Protein AF-A0A1I7JRB3-F1 (afdb_monomer_lite)

Foldseek 3Di:
DDPLVVLVVLLVVLVVVLVVLVVVLVVLVVVLVVLVVVLVCCVVVPQVVLVPDDLPPDPPDDVVVSVVVVVVSVVSNVVNVVVSVVSVVVSVVSVVVNVVSVVSNVVSVVVNVVSVVVSVVVVVVD

Sequence (126 aa):
MSRRGEIRSEIHHLERTISKYRSYIGELEAGHEYMAQKRNKIENEVYEPERAYDMTLGDLFRGNLESESERYREQIVQQIGMAQNDTTEFLSAINRAIDRLYELIEECEREISSLEDELNSLSEYD

Radius of gyration: 27.91 Å; chains: 1; bounding box: 56×16×86 Å

Structure (mmCIF, N/CA/C/O backbone):
data_AF-A0A1I7JRB3-F1
#
_entry.id   AF-A0A1I7JRB3-F1
#
loop_
_atom_site.group_PDB
_atom_site.id
_atom_site.type_symbol
_atom_site.label_atom_id
_atom_site.label_alt_id
_atom_site.label_comp_id
_atom_site.label_asym_id
_atom_site.label_entity_id
_atom_site.label_seq_id
_atom_site.pdbx_PDB_ins_code
_atom_site.Cartn_x
_atom_site.Cartn_y
_atom_site.Cartn_z
_atom_site.occupancy
_atom_site.B_iso_or_equiv
_atom_site.auth_seq_id
_atom_site.auth_comp_id
_atom_site.auth_asym_id
_atom_site.auth_atom_id
_atom_site.pdbx_PDB_model_num
ATOM 1 N N . MET A 1 1 ? -7.224 -2.294 40.336 1.00 60.91 1 MET A N 1
ATOM 2 C CA . MET A 1 1 ? -7.859 -1.460 39.293 1.00 60.91 1 MET A CA 1
ATOM 3 C C . MET A 1 1 ? -9.212 -2.083 38.984 1.00 60.91 1 MET A C 1
ATOM 5 O O . MET A 1 1 ? -9.364 -3.268 39.242 1.00 60.91 1 MET A O 1
ATOM 9 N N . SER A 1 2 ? -10.215 -1.311 38.559 1.00 85.25 2 SER A N 1
ATOM 10 C CA . SER A 1 2 ? -11.510 -1.889 38.159 1.00 85.25 2 SER A CA 1
ATOM 11 C C . SER A 1 2 ? -11.398 -2.433 36.734 1.00 85.25 2 SER A C 1
ATOM 13 O O . SER A 1 2 ? -10.809 -1.757 35.891 1.00 85.25 2 SER A O 1
ATOM 15 N N . ARG A 1 3 ? -12.004 -3.596 36.455 1.00 89.12 3 ARG A N 1
ATOM 16 C CA . ARG A 1 3 ? -12.085 -4.206 35.113 1.00 89.12 3 ARG A CA 1
ATOM 17 C C . ARG A 1 3 ? -12.571 -3.210 34.053 1.00 89.12 3 ARG A C 1
ATOM 19 O O . ARG A 1 3 ? -12.035 -3.163 32.954 1.00 89.12 3 ARG A O 1
ATOM 26 N N . ARG A 1 4 ? -13.497 -2.314 34.419 1.00 88.19 4 ARG A N 1
ATOM 27 C CA . ARG A 1 4 ? -13.992 -1.233 33.543 1.00 88.19 4 ARG A CA 1
ATOM 28 C C . ARG A 1 4 ? -12.887 -0.263 33.107 1.00 88.19 4 ARG A C 1
ATOM 30 O O . ARG A 1 4 ? -12.923 0.262 32.000 1.00 88.19 4 ARG A O 1
ATOM 37 N N . GLY A 1 5 ? -11.919 0.006 33.983 1.00 90.12 5 GLY A N 1
ATOM 38 C CA . GLY A 1 5 ? -10.768 0.856 33.673 1.00 90.12 5 GLY A CA 1
ATOM 39 C C . GLY A 1 5 ? -9.768 0.173 32.740 1.00 90.12 5 GLY A C 1
ATOM 40 O O . GLY A 1 5 ? -9.220 0.832 31.861 1.00 90.12 5 GLY A O 1
ATOM 41 N N . GLU A 1 6 ? -9.572 -1.136 32.903 1.00 92.94 6 GLU A N 1
ATOM 42 C CA . GLU A 1 6 ? -8.708 -1.946 32.035 1.00 92.94 6 GLU A CA 1
ATOM 43 C C . GLU A 1 6 ? -9.271 -2.008 30.611 1.00 92.94 6 GLU A C 1
ATOM 45 O O . GLU A 1 6 ? -8.573 -1.620 29.679 1.00 92.94 6 GLU A O 1
ATOM 50 N N . ILE A 1 7 ? -10.560 -2.337 30.463 1.00 93.69 7 ILE A N 1
ATOM 51 C CA . ILE A 1 7 ? -11.257 -2.384 29.166 1.00 93.69 7 ILE A CA 1
ATOM 52 C C . ILE A 1 7 ? -11.157 -1.043 28.426 1.00 93.69 7 ILE A C 1
ATOM 54 O O . ILE A 1 7 ? -10.807 -0.994 27.251 1.00 93.69 7 ILE A O 1
ATOM 58 N N . ARG A 1 8 ? -11.403 0.082 29.114 1.00 93.81 8 ARG A N 1
ATOM 59 C CA . ARG A 1 8 ? -11.276 1.418 28.500 1.00 93.81 8 ARG A CA 1
ATOM 60 C C . ARG A 1 8 ? -9.853 1.723 28.037 1.00 93.81 8 ARG A C 1
ATOM 62 O O . ARG A 1 8 ? -9.673 2.377 27.014 1.00 93.81 8 ARG A O 1
ATOM 69 N N . SER A 1 9 ? -8.846 1.287 28.794 1.00 95.75 9 SER A N 1
ATOM 70 C CA . SER A 1 9 ? -7.449 1.459 28.393 1.00 95.75 9 SER A CA 1
ATOM 71 C C . SER A 1 9 ? -7.107 0.614 27.167 1.00 95.75 9 SER A C 1
ATOM 73 O O . SER A 1 9 ? -6.305 1.049 26.343 1.00 95.75 9 SER A O 1
ATOM 75 N N . GLU A 1 10 ? -7.689 -0.576 27.060 1.00 96.06 10 GLU A N 1
ATOM 76 C CA . GLU A 1 10 ? -7.483 -1.507 25.952 1.00 96.06 10 GLU A CA 1
ATOM 77 C C . GLU A 1 10 ? -8.144 -1.007 24.663 1.00 96.06 10 GLU A C 1
ATOM 79 O O . GLU A 1 10 ? -7.458 -0.874 23.652 1.00 96.06 10 GLU A O 1
ATOM 84 N N . ILE A 1 11 ? -9.407 -0.566 24.727 1.00 96.44 11 ILE A N 1
ATOM 85 C CA . ILE A 1 11 ? -10.093 0.109 23.609 1.00 96.44 11 ILE A CA 1
ATOM 86 C C . ILE A 1 11 ? -9.250 1.280 23.104 1.00 96.44 11 ILE A C 1
ATOM 88 O O . ILE A 1 11 ? -8.930 1.374 21.922 1.00 96.44 11 ILE A O 1
ATOM 92 N N . HIS A 1 12 ? -8.799 2.142 24.014 1.00 97.44 12 HIS A N 1
ATOM 93 C CA . HIS A 1 12 ? -8.015 3.304 23.626 1.00 97.44 12 HIS A CA 1
ATOM 94 C C . HIS A 1 12 ? -6.630 2.938 23.056 1.00 97.44 12 HIS A C 1
ATOM 96 O O . HIS A 1 12 ? -6.054 3.683 22.259 1.00 97.44 12 HIS A O 1
ATOM 102 N N . HIS A 1 13 ? -6.067 1.792 23.446 1.00 97.44 13 HIS A N 1
ATOM 103 C CA . HIS A 1 13 ? -4.859 1.264 22.823 1.00 97.44 13 HIS A CA 1
ATOM 104 C C . HIS A 1 13 ? -5.128 0.810 21.382 1.00 97.44 13 HIS A C 1
ATOM 106 O O . HIS A 1 13 ? -4.377 1.196 20.483 1.00 97.44 13 HIS A O 1
ATOM 112 N N . LEU A 1 14 ? -6.213 0.065 21.157 1.00 97.19 14 LEU A N 1
ATOM 113 C CA . LEU A 1 14 ? -6.633 -0.409 19.837 1.00 97.19 14 LEU A CA 1
ATOM 114 C C . LEU A 1 14 ? -6.949 0.755 18.887 1.00 97.19 14 LEU A C 1
ATOM 116 O O . LEU A 1 14 ? -6.446 0.773 17.766 1.00 97.19 14 LEU A O 1
ATOM 120 N N . GLU A 1 15 ? -7.653 1.792 19.347 1.00 97.75 15 GLU A N 1
ATOM 121 C CA . GLU A 1 15 ? -7.914 3.012 18.566 1.00 97.75 15 GLU A CA 1
ATOM 122 C C . GLU A 1 15 ? -6.621 3.691 18.084 1.00 97.75 15 GLU A C 1
ATOM 124 O O . GLU A 1 15 ? -6.504 4.116 16.929 1.00 97.75 15 GLU A O 1
ATOM 129 N N . ARG A 1 16 ? -5.608 3.784 18.958 1.00 98.00 16 ARG A N 1
ATOM 130 C CA . ARG A 1 16 ? -4.299 4.333 18.574 1.00 98.00 16 ARG A CA 1
ATOM 131 C C . ARG A 1 16 ? -3.590 3.443 17.562 1.00 98.00 16 ARG A C 1
ATOM 133 O O . ARG A 1 16 ? -2.902 3.965 16.685 1.00 98.00 16 ARG A O 1
ATOM 140 N N . THR A 1 17 ? -3.720 2.128 17.689 1.00 97.50 17 THR A N 1
ATOM 141 C CA . THR A 1 17 ? -3.144 1.166 16.745 1.00 97.50 17 THR A CA 1
ATOM 142 C C . THR A 1 17 ? -3.806 1.284 15.371 1.00 97.50 17 THR A C 1
ATOM 144 O O . THR A 1 17 ? -3.091 1.426 14.380 1.00 97.50 17 THR A O 1
ATOM 147 N N . ILE A 1 18 ? -5.137 1.387 15.309 1.00 97.75 18 ILE A N 1
ATOM 148 C CA . ILE A 1 18 ? -5.885 1.663 14.071 1.00 97.75 18 ILE A CA 1
ATOM 149 C C . ILE A 1 18 ? -5.395 2.961 13.419 1.00 97.75 18 ILE A C 1
ATOM 151 O O . ILE A 1 18 ? -5.121 2.992 12.220 1.00 97.75 18 ILE A O 1
ATOM 155 N N . SER A 1 19 ? -5.229 4.032 14.201 1.00 98.12 19 SER A N 1
ATOM 156 C CA . SER A 1 19 ? -4.720 5.312 13.691 1.00 98.12 19 SER A CA 1
ATOM 157 C C . SER A 1 19 ? -3.327 5.181 13.057 1.00 98.12 19 SER A C 1
ATOM 159 O O . SER A 1 19 ? -3.080 5.719 11.976 1.00 98.12 19 SER A O 1
ATOM 161 N N . LYS A 1 20 ? -2.428 4.393 13.665 1.00 98.00 20 LYS A N 1
ATOM 162 C CA . LYS A 1 20 ? -1.108 4.097 13.083 1.00 98.00 20 LYS A CA 1
ATOM 163 C C . LYS A 1 20 ? -1.215 3.321 11.774 1.00 98.00 20 LYS A C 1
ATOM 165 O O . LYS A 1 20 ? -0.546 3.686 10.814 1.00 98.00 20 LYS A O 1
ATOM 170 N N . TYR A 1 21 ? -2.056 2.289 11.715 1.00 97.88 21 TYR A N 1
ATOM 171 C CA . TYR A 1 21 ? -2.256 1.520 10.485 1.00 97.88 21 TYR A CA 1
ATOM 172 C C . TYR A 1 21 ? -2.808 2.389 9.356 1.00 97.88 21 TYR A C 1
ATOM 174 O O . TYR A 1 21 ? -2.284 2.335 8.248 1.00 97.88 21 TYR A O 1
ATOM 182 N N . ARG A 1 22 ? -3.768 3.276 9.644 1.00 97.62 22 ARG A N 1
ATOM 183 C CA . ARG A 1 22 ? -4.276 4.252 8.665 1.00 97.62 22 ARG A CA 1
ATOM 184 C C . ARG A 1 22 ? -3.186 5.211 8.173 1.00 97.62 22 ARG A C 1
ATOM 186 O O . ARG A 1 22 ? -3.152 5.523 6.988 1.00 97.62 22 ARG A O 1
ATOM 193 N N . SER A 1 23 ? -2.269 5.635 9.047 1.00 98.00 23 SER A N 1
ATOM 194 C CA . SER A 1 23 ? -1.102 6.434 8.640 1.00 98.00 23 SER A CA 1
ATOM 195 C C . SER A 1 23 ? -0.189 5.664 7.683 1.00 98.00 23 SER A C 1
ATOM 197 O O . SER A 1 23 ? 0.217 6.210 6.661 1.00 98.00 23 SER A O 1
ATOM 199 N N . TYR A 1 24 ? 0.107 4.394 7.979 1.00 97.12 24 TYR A N 1
ATOM 200 C CA . TYR A 1 24 ? 0.934 3.556 7.105 1.00 97.12 24 TYR A CA 1
ATOM 201 C C . TYR A 1 24 ? 0.283 3.297 5.750 1.00 97.12 24 TYR A C 1
ATOM 203 O O . TYR A 1 24 ? 0.978 3.329 4.740 1.00 97.12 24 TYR A O 1
ATOM 211 N N . ILE A 1 25 ? -1.037 3.093 5.712 1.00 97.62 25 ILE A N 1
ATOM 212 C CA . ILE A 1 25 ? -1.782 2.989 4.452 1.00 97.62 25 ILE A CA 1
ATOM 213 C C . ILE A 1 25 ? -1.562 4.253 3.615 1.00 97.62 25 ILE A C 1
ATOM 215 O O . ILE A 1 25 ? -1.132 4.142 2.473 1.00 97.62 25 ILE A O 1
ATOM 219 N N . GLY A 1 26 ? -1.742 5.443 4.198 1.00 97.19 26 GLY A N 1
ATOM 220 C CA . GLY A 1 26 ? -1.546 6.700 3.468 1.00 97.19 26 GLY A CA 1
ATOM 221 C C . GLY A 1 26 ? -0.120 6.887 2.929 1.00 97.19 26 GLY A C 1
ATOM 222 O O . GLY A 1 26 ? 0.063 7.353 1.805 1.00 97.19 26 GLY A O 1
ATOM 223 N N . GLU A 1 27 ? 0.903 6.490 3.692 1.00 96.69 27 GLU A N 1
ATOM 224 C CA . GLU A 1 27 ? 2.298 6.513 3.225 1.00 96.69 27 GLU A CA 1
ATOM 225 C C . GLU A 1 27 ? 2.536 5.541 2.058 1.00 96.69 27 GLU A C 1
ATOM 227 O O . GLU A 1 27 ? 3.202 5.890 1.078 1.00 96.69 27 GLU A O 1
ATOM 232 N N . LEU A 1 28 ? 1.972 4.333 2.141 1.00 96.62 28 LEU A N 1
ATOM 233 C CA . LEU A 1 28 ? 2.082 3.308 1.104 1.00 96.62 28 LEU A CA 1
ATOM 234 C C . LEU A 1 28 ? 1.346 3.707 -0.180 1.00 96.62 28 LEU A C 1
ATOM 236 O O . LEU A 1 28 ? 1.903 3.543 -1.264 1.00 96.62 28 LEU A O 1
ATOM 240 N N . GLU A 1 29 ? 0.144 4.274 -0.074 1.00 96.38 29 GLU A N 1
ATOM 241 C CA . GLU A 1 29 ? -0.636 4.773 -1.212 1.00 96.38 29 GLU A CA 1
ATOM 242 C C . GLU A 1 29 ? 0.101 5.899 -1.945 1.00 96.38 29 GLU A C 1
ATOM 244 O O . GLU A 1 29 ? 0.253 5.849 -3.168 1.00 96.38 29 GLU A O 1
ATOM 249 N N . ALA A 1 30 ? 0.638 6.873 -1.203 1.00 94.62 30 ALA A N 1
ATOM 250 C CA . ALA A 1 30 ? 1.413 7.967 -1.783 1.00 94.62 30 ALA A CA 1
ATOM 251 C C . ALA A 1 30 ? 2.683 7.459 -2.491 1.00 94.62 30 ALA A C 1
ATOM 253 O O . ALA A 1 30 ? 3.016 7.903 -3.594 1.00 94.62 30 ALA A O 1
ATOM 254 N N . GLY A 1 31 ? 3.385 6.498 -1.879 1.00 92.62 31 GLY A N 1
ATOM 255 C CA . GLY A 1 31 ? 4.550 5.851 -2.482 1.00 92.62 31 GLY A CA 1
ATOM 256 C C . GLY A 1 31 ? 4.201 5.068 -3.751 1.00 92.62 31 GLY A C 1
ATOM 257 O O . GLY A 1 31 ? 4.896 5.193 -4.764 1.00 92.62 31 GLY A O 1
ATOM 258 N N . HIS A 1 32 ? 3.103 4.309 -3.716 1.00 94.62 32 HIS A N 1
ATOM 259 C CA . HIS A 1 32 ? 2.592 3.553 -4.855 1.00 94.62 32 HIS A CA 1
ATOM 260 C C . HIS A 1 32 ? 2.244 4.481 -6.024 1.00 94.62 32 HIS A C 1
ATOM 262 O O . HIS A 1 32 ? 2.699 4.251 -7.146 1.00 94.62 32 HIS A O 1
ATOM 268 N N . GLU A 1 33 ? 1.486 5.552 -5.776 1.00 93.69 33 GLU A N 1
ATOM 269 C CA . GLU A 1 33 ? 1.109 6.517 -6.812 1.00 93.69 33 GLU A CA 1
ATOM 270 C C . GLU A 1 33 ? 2.344 7.160 -7.455 1.00 93.69 33 GLU A C 1
ATOM 272 O O . GLU A 1 33 ? 2.477 7.169 -8.683 1.00 93.69 33 GLU A O 1
ATOM 277 N N . TYR A 1 34 ? 3.286 7.638 -6.638 1.00 92.12 34 TYR A N 1
ATOM 278 C CA . TYR A 1 34 ? 4.515 8.251 -7.131 1.00 92.12 34 TYR A CA 1
ATOM 279 C C . TYR A 1 34 ? 5.308 7.298 -8.038 1.00 92.12 34 TYR A C 1
ATOM 281 O O . TYR A 1 34 ? 5.744 7.680 -9.128 1.00 92.12 34 TYR A O 1
ATOM 289 N N . MET A 1 35 ? 5.477 6.041 -7.623 1.00 90.62 35 MET A N 1
ATOM 290 C CA . MET A 1 35 ? 6.199 5.044 -8.414 1.00 90.62 35 MET A CA 1
ATOM 291 C C . MET A 1 35 ? 5.454 4.644 -9.689 1.00 90.62 35 MET A C 1
ATOM 293 O O . MET A 1 35 ? 6.081 4.539 -10.746 1.00 90.62 35 MET A O 1
ATOM 297 N N . ALA A 1 36 ? 4.130 4.490 -9.632 1.00 90.94 36 ALA A N 1
ATOM 298 C CA . ALA A 1 36 ? 3.312 4.195 -10.804 1.00 90.94 36 ALA A CA 1
ATOM 299 C C . ALA A 1 36 ? 3.425 5.303 -11.867 1.00 90.94 36 ALA A C 1
ATOM 301 O O . ALA A 1 36 ? 3.603 5.016 -13.052 1.00 90.94 36 ALA A O 1
ATOM 302 N N . GLN A 1 37 ? 3.421 6.574 -11.449 1.00 91.69 37 GLN A N 1
ATOM 303 C CA . GLN A 1 37 ? 3.641 7.707 -12.351 1.00 91.69 37 GLN A CA 1
ATOM 304 C C . GLN A 1 37 ? 5.035 7.669 -12.998 1.00 91.69 37 GLN A C 1
ATOM 306 O O . GLN A 1 37 ? 5.163 7.880 -14.206 1.00 91.69 37 GLN A O 1
ATOM 311 N N . LYS A 1 38 ? 6.091 7.377 -12.225 1.00 87.94 38 LYS A N 1
ATOM 312 C CA . LYS A 1 38 ? 7.461 7.271 -12.760 1.00 87.94 38 LYS A CA 1
ATOM 313 C C . LYS A 1 38 ? 7.610 6.120 -13.748 1.00 87.94 38 LYS A C 1
ATOM 315 O O . LYS A 1 38 ? 8.223 6.317 -14.794 1.00 87.94 38 LYS A O 1
ATOM 320 N N . ARG A 1 39 ? 7.016 4.964 -13.455 1.00 90.25 39 ARG A N 1
ATOM 321 C CA . ARG A 1 39 ? 6.989 3.818 -14.366 1.00 90.25 39 ARG A CA 1
ATOM 322 C C . ARG A 1 39 ? 6.303 4.173 -15.686 1.00 90.25 39 ARG A C 1
ATOM 324 O O . ARG A 1 39 ? 6.895 3.981 -16.741 1.00 90.25 39 ARG A O 1
ATOM 331 N N . ASN A 1 40 ? 5.113 4.776 -15.634 1.00 88.31 40 ASN A N 1
ATOM 332 C CA . ASN A 1 40 ? 4.399 5.218 -16.838 1.00 88.31 40 ASN A CA 1
ATOM 333 C C . ASN A 1 40 ? 5.213 6.225 -17.660 1.00 88.31 40 ASN A C 1
ATOM 335 O O . ASN A 1 40 ? 5.165 6.209 -18.887 1.00 88.31 40 ASN A O 1
ATOM 339 N N . LYS A 1 41 ? 5.977 7.101 -17.000 1.00 87.50 41 LYS A N 1
ATOM 340 C CA . LYS A 1 41 ? 6.872 8.032 -17.689 1.00 87.50 41 LYS A CA 1
ATOM 341 C C . LYS A 1 41 ? 7.990 7.296 -18.435 1.00 87.50 41 LYS A C 1
ATOM 343 O O . LYS A 1 41 ? 8.221 7.584 -19.600 1.00 87.50 41 LYS A O 1
ATOM 348 N N . ILE A 1 42 ? 8.653 6.336 -17.787 1.00 85.75 42 ILE A N 1
ATOM 349 C CA . I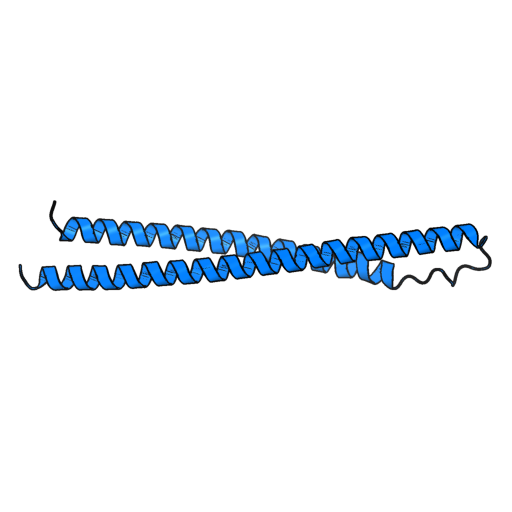LE A 1 42 ? 9.721 5.533 -18.407 1.00 85.75 42 ILE A CA 1
ATOM 350 C C . ILE A 1 42 ? 9.174 4.709 -19.578 1.00 85.75 42 ILE A C 1
ATOM 352 O O . ILE A 1 42 ? 9.827 4.625 -20.615 1.00 85.75 42 ILE A O 1
ATOM 356 N N . GLU A 1 43 ? 7.975 4.145 -19.431 1.00 86.19 43 GLU A N 1
ATOM 357 C CA . GLU A 1 43 ? 7.317 3.375 -20.490 1.00 86.19 43 GLU A CA 1
ATOM 358 C C . GLU A 1 43 ? 7.119 4.222 -21.752 1.00 86.19 43 GLU A C 1
ATOM 360 O O . GLU A 1 43 ? 7.558 3.850 -22.838 1.00 86.19 43 GLU A O 1
ATOM 365 N N . ASN A 1 44 ? 6.520 5.403 -21.590 1.00 86.31 44 ASN A N 1
ATOM 366 C CA . ASN A 1 44 ? 6.120 6.246 -22.713 1.00 86.31 44 ASN A CA 1
ATOM 367 C C . ASN A 1 44 ? 7.264 7.086 -23.300 1.00 86.31 44 ASN A C 1
ATOM 369 O O . ASN A 1 44 ? 7.242 7.392 -24.489 1.00 86.31 44 ASN A O 1
ATOM 373 N N . GLU A 1 45 ? 8.233 7.509 -22.484 1.00 86.94 45 GLU A N 1
ATOM 374 C CA . GLU A 1 45 ? 9.302 8.421 -22.921 1.00 86.94 45 GLU A CA 1
ATOM 375 C C . GLU A 1 45 ? 10.602 7.708 -23.299 1.00 86.94 45 GLU A C 1
ATOM 377 O O . GLU A 1 45 ? 11.443 8.316 -23.957 1.00 86.94 45 GLU A O 1
ATOM 382 N N . VAL A 1 46 ? 10.789 6.449 -22.886 1.00 82.62 46 VAL A N 1
ATOM 383 C CA . VAL A 1 46 ? 12.044 5.717 -23.119 1.00 82.62 46 VAL A CA 1
ATOM 384 C C . VAL A 1 46 ? 11.787 4.354 -23.745 1.00 82.62 46 VAL A C 1
ATOM 386 O O . VAL A 1 46 ? 12.279 4.100 -24.839 1.00 82.62 46 VAL A O 1
ATOM 389 N N . TYR A 1 47 ? 11.011 3.486 -23.089 1.00 80.88 47 TYR A N 1
ATOM 390 C CA . TYR A 1 47 ? 10.860 2.095 -23.526 1.00 80.88 47 TYR A CA 1
ATOM 391 C C . TYR A 1 47 ? 10.224 1.983 -24.915 1.00 80.88 47 TYR A C 1
ATOM 393 O O . TYR A 1 47 ? 10.833 1.417 -25.821 1.00 80.88 47 TYR A O 1
ATOM 401 N N . GLU A 1 48 ? 9.030 2.549 -25.100 1.00 81.81 48 GLU A N 1
ATOM 402 C CA . GLU A 1 48 ? 8.316 2.481 -26.377 1.00 81.81 48 GLU A CA 1
ATOM 403 C C . GLU A 1 48 ? 9.063 3.205 -27.516 1.00 81.81 48 GLU A C 1
ATOM 405 O O . GLU A 1 48 ? 9.204 2.609 -28.588 1.00 81.81 48 GLU A O 1
ATOM 410 N N . PRO A 1 49 ? 9.632 4.415 -27.318 1.00 82.69 49 PRO A N 1
ATOM 411 C CA . PRO A 1 49 ? 10.467 5.059 -28.332 1.00 82.69 49 PRO A CA 1
ATOM 412 C C . PRO A 1 49 ? 11.693 4.239 -28.756 1.00 82.69 49 PRO A C 1
ATOM 414 O O . PRO A 1 49 ? 11.909 4.060 -29.953 1.00 82.69 49 PRO A O 1
ATOM 417 N N . GLU A 1 50 ? 12.471 3.702 -27.811 1.00 80.88 50 GLU A N 1
ATOM 418 C CA . GLU A 1 50 ? 13.663 2.893 -28.120 1.00 80.88 50 GLU A CA 1
ATOM 419 C C . GLU A 1 50 ? 13.291 1.569 -28.796 1.00 80.88 50 GLU A C 1
ATOM 421 O O . GLU A 1 50 ? 13.945 1.117 -29.740 1.00 80.88 50 GLU A O 1
ATOM 426 N N . ARG A 1 51 ? 12.187 0.954 -28.365 1.00 79.00 51 ARG A N 1
ATOM 427 C CA . ARG A 1 51 ? 11.666 -0.287 -28.943 1.00 79.00 51 ARG A CA 1
ATOM 428 C C . ARG A 1 51 ? 11.161 -0.098 -30.374 1.00 79.00 51 ARG A C 1
ATOM 430 O O . ARG A 1 51 ? 11.372 -0.980 -31.208 1.00 79.00 51 ARG A O 1
ATOM 437 N N . ALA A 1 52 ? 10.513 1.028 -30.663 1.00 80.81 52 ALA A N 1
ATOM 438 C CA . ALA A 1 52 ? 9.982 1.349 -31.986 1.00 80.81 52 ALA A CA 1
ATOM 439 C C . ALA A 1 52 ? 11.035 1.916 -32.955 1.00 80.81 52 ALA A C 1
ATOM 441 O O . ALA A 1 52 ? 10.754 2.030 -34.149 1.00 80.81 52 ALA A O 1
ATOM 442 N N . TYR A 1 53 ? 12.225 2.282 -32.467 1.00 76.12 53 TYR A N 1
ATOM 443 C CA . TYR A 1 53 ? 13.277 2.870 -33.290 1.00 76.12 53 TYR A CA 1
ATOM 444 C C . TYR A 1 53 ? 13.878 1.849 -34.266 1.00 76.12 53 TYR A C 1
ATOM 446 O O . TYR A 1 53 ? 14.564 0.913 -33.864 1.00 76.12 53 TYR A O 1
ATOM 454 N N . ASP A 1 54 ? 13.622 2.042 -35.558 1.00 71.38 54 ASP A N 1
ATOM 455 C CA . ASP A 1 54 ? 14.150 1.205 -36.633 1.00 71.38 54 ASP A CA 1
ATOM 456 C C . ASP A 1 54 ? 15.466 1.783 -37.173 1.00 71.38 54 ASP A C 1
ATOM 458 O O . ASP A 1 54 ? 15.487 2.835 -37.818 1.00 71.38 54 ASP A O 1
ATOM 462 N N . MET A 1 55 ? 16.576 1.087 -36.915 1.00 67.75 55 MET A N 1
ATOM 463 C CA . MET A 1 55 ? 17.904 1.485 -37.394 1.00 67.75 55 MET A CA 1
ATOM 464 C C . MET A 1 55 ? 18.222 1.026 -38.818 1.00 67.75 55 MET A C 1
ATOM 466 O O . MET A 1 55 ? 19.226 1.466 -39.375 1.00 67.75 55 MET A O 1
ATOM 470 N N . THR A 1 56 ? 17.350 0.231 -39.445 1.00 65.56 56 THR A N 1
ATOM 471 C CA . THR A 1 56 ? 17.581 -0.329 -40.789 1.00 65.56 56 THR A CA 1
ATOM 472 C C . THR A 1 56 ? 17.415 0.700 -41.918 1.00 65.56 56 THR A C 1
ATOM 474 O O . THR A 1 56 ? 17.751 0.429 -43.071 1.00 65.56 56 THR A O 1
ATOM 477 N N . LEU A 1 57 ? 16.925 1.908 -41.604 1.00 59.03 57 LEU A N 1
ATOM 478 C CA . LEU A 1 57 ? 16.697 3.005 -42.557 1.00 59.03 57 LEU A CA 1
ATOM 479 C C . LEU A 1 57 ? 17.927 3.911 -42.784 1.00 59.03 57 LEU A C 1
ATOM 481 O O . LEU A 1 57 ? 17.845 4.882 -43.538 1.00 59.03 57 LEU A O 1
ATOM 485 N N . GLY A 1 58 ? 19.067 3.622 -42.149 1.00 57.09 58 GLY A N 1
ATOM 486 C CA . GLY A 1 58 ? 20.316 4.355 -42.358 1.00 57.09 58 GLY A CA 1
ATOM 487 C C . GLY A 1 58 ? 21.055 3.893 -43.615 1.00 57.09 58 GLY A C 1
ATOM 488 O O . GLY A 1 58 ? 21.709 2.855 -43.597 1.00 57.09 58 GLY A O 1
ATOM 489 N N . ASP A 1 59 ? 20.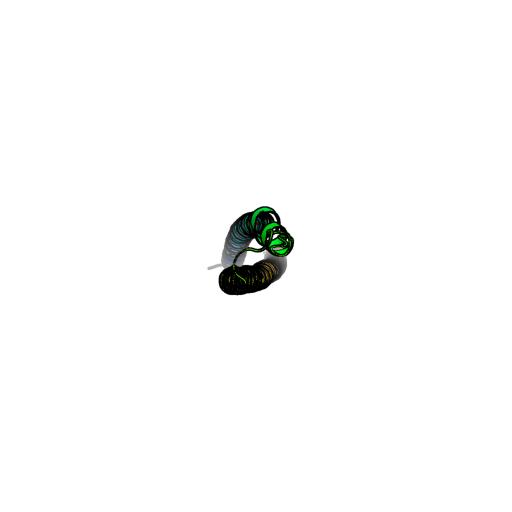992 4.681 -44.694 1.00 54.12 59 ASP A N 1
ATOM 490 C CA . ASP A 1 59 ? 21.721 4.453 -45.952 1.00 54.12 59 ASP A CA 1
ATOM 491 C C . ASP A 1 59 ? 23.171 3.969 -45.723 1.00 54.12 59 ASP A C 1
ATOM 493 O O . A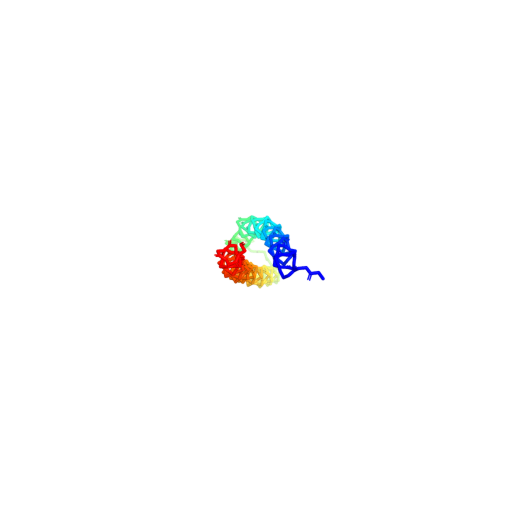SP A 1 59 ? 24.042 4.722 -45.285 1.00 54.12 59 ASP A O 1
ATOM 497 N N . LEU A 1 60 ? 23.438 2.705 -46.074 1.00 54.59 60 LEU A N 1
ATOM 498 C CA . LEU A 1 60 ? 24.769 2.143 -46.351 1.00 54.59 60 LEU A CA 1
ATOM 499 C C . LEU A 1 60 ? 25.872 2.435 -45.302 1.00 54.59 60 LEU A C 1
ATOM 501 O O . LEU A 1 60 ? 27.056 2.551 -45.645 1.00 54.59 60 LEU A O 1
ATOM 505 N N . PHE A 1 61 ? 25.535 2.533 -44.013 1.00 56.03 61 PHE A N 1
ATOM 506 C CA . PHE A 1 61 ? 26.509 2.880 -42.976 1.00 56.03 61 PHE A CA 1
ATOM 507 C C . PHE A 1 61 ? 27.153 1.634 -42.344 1.00 56.03 61 PHE A C 1
ATOM 509 O O . PHE A 1 61 ? 26.665 1.088 -41.366 1.00 56.03 61 PHE A O 1
ATOM 516 N N . ARG A 1 62 ? 28.290 1.196 -42.915 1.00 58.75 62 ARG A N 1
ATOM 517 C CA . ARG A 1 62 ? 29.288 0.253 -42.343 1.00 58.75 62 ARG A CA 1
ATOM 518 C C . ARG A 1 62 ? 28.698 -0.775 -41.354 1.00 58.75 62 ARG A C 1
ATOM 520 O O . ARG A 1 62 ? 28.885 -0.619 -40.151 1.00 58.75 62 ARG A O 1
ATOM 527 N N . GLY A 1 63 ? 28.083 -1.846 -41.864 1.00 63.34 63 GLY A N 1
ATOM 528 C CA . GLY A 1 63 ? 27.253 -2.820 -41.125 1.00 63.34 63 GLY A CA 1
ATOM 529 C C . GLY A 1 63 ? 27.731 -3.374 -39.765 1.00 63.34 63 GLY A C 1
ATOM 530 O O . GLY A 1 63 ? 26.915 -3.923 -39.034 1.00 63.34 63 GLY A O 1
ATOM 531 N N . ASN A 1 64 ? 28.996 -3.202 -39.357 1.00 65.94 64 ASN A N 1
ATOM 532 C CA . ASN A 1 64 ? 29.425 -3.487 -37.979 1.00 65.94 64 ASN A CA 1
ATOM 533 C C . ASN A 1 64 ? 28.908 -2.451 -36.963 1.00 65.94 64 ASN A C 1
ATOM 535 O O . ASN A 1 64 ? 28.534 -2.835 -35.863 1.00 65.94 64 ASN A O 1
ATOM 539 N N . LEU A 1 65 ? 28.878 -1.160 -37.319 1.00 72.19 65 LEU A N 1
ATOM 540 C CA . LEU A 1 65 ? 28.374 -0.093 -36.441 1.00 72.19 65 LEU A CA 1
ATOM 541 C C . LEU A 1 65 ? 26.860 -0.211 -36.249 1.00 72.19 65 LEU A C 1
ATOM 543 O O . LEU A 1 65 ? 26.388 -0.128 -35.126 1.00 72.19 65 LEU A O 1
ATOM 547 N N . GLU A 1 66 ? 26.127 -0.477 -37.330 1.00 71.44 66 GLU A N 1
ATOM 548 C CA . GLU A 1 66 ? 24.686 -0.747 -37.297 1.00 71.44 66 GLU A CA 1
ATOM 549 C C . GLU A 1 66 ? 24.363 -1.958 -36.408 1.00 71.44 66 GLU A C 1
ATOM 551 O O . GLU A 1 66 ? 23.536 -1.859 -35.505 1.00 71.44 66 GLU A O 1
ATOM 556 N N . SER A 1 67 ? 25.087 -3.071 -36.584 1.00 75.38 67 SER A N 1
ATOM 557 C CA . SER A 1 67 ? 24.900 -4.280 -35.769 1.00 75.38 67 SER A CA 1
ATOM 558 C C . SER A 1 67 ? 25.223 -4.056 -34.288 1.00 75.38 67 SER A C 1
ATOM 560 O O . SER A 1 67 ? 24.536 -4.584 -33.414 1.00 75.38 67 SER A O 1
ATOM 562 N N . GLU A 1 68 ? 26.277 -3.293 -33.973 1.00 79.69 68 GLU A N 1
ATOM 563 C CA . GLU A 1 68 ? 26.594 -2.962 -32.581 1.00 79.69 68 GLU A CA 1
ATOM 564 C C . GLU A 1 68 ? 25.548 -2.036 -31.966 1.00 79.69 68 GLU A C 1
ATOM 566 O O . GLU A 1 68 ? 25.133 -2.280 -30.833 1.00 79.69 68 GLU A O 1
ATOM 571 N N . SER A 1 69 ? 25.092 -1.020 -32.701 1.00 78.81 69 SER A N 1
ATOM 572 C CA . SER A 1 69 ? 24.020 -0.127 -32.266 1.00 78.81 69 SER A CA 1
ATOM 573 C C . SER A 1 69 ? 22.716 -0.885 -32.014 1.00 78.81 69 SER A C 1
ATOM 575 O O . SER A 1 69 ? 22.104 -0.674 -30.969 1.00 78.81 69 SER A O 1
ATOM 577 N N . GLU A 1 70 ? 22.332 -1.815 -32.893 1.00 80.44 70 GLU A N 1
ATOM 578 C CA . GLU A 1 70 ? 21.144 -2.666 -32.715 1.00 80.44 70 GLU A CA 1
ATOM 579 C C . GLU A 1 70 ? 21.254 -3.525 -31.461 1.00 80.44 70 GLU A C 1
ATOM 581 O O . GLU A 1 70 ? 20.359 -3.516 -30.619 1.00 80.44 70 GLU A O 1
ATOM 586 N N . ARG A 1 71 ? 22.410 -4.159 -31.250 1.00 83.56 71 ARG A N 1
ATOM 587 C CA . ARG A 1 71 ? 22.668 -4.922 -30.026 1.00 83.56 71 ARG A CA 1
ATOM 588 C C . ARG A 1 71 ? 22.566 -4.050 -28.767 1.00 83.56 71 ARG A C 1
ATOM 590 O O . ARG A 1 71 ? 22.054 -4.512 -27.750 1.00 83.56 71 ARG A O 1
ATOM 597 N N . TYR A 1 72 ? 23.067 -2.813 -28.796 1.00 84.31 72 TYR A N 1
ATOM 598 C CA . TYR A 1 72 ? 22.940 -1.896 -27.657 1.00 84.31 72 TYR A CA 1
ATOM 599 C C . TYR A 1 72 ? 21.485 -1.484 -27.413 1.00 84.31 72 TYR A C 1
ATOM 601 O O . TYR A 1 72 ? 21.055 -1.468 -26.260 1.00 84.31 72 TYR A O 1
ATOM 609 N N . ARG A 1 73 ? 20.715 -1.214 -28.473 1.00 84.25 73 ARG A N 1
ATOM 610 C CA . ARG A 1 73 ? 19.279 -0.917 -28.389 1.00 84.25 73 ARG A CA 1
ATOM 611 C C . ARG A 1 73 ? 18.512 -2.075 -27.757 1.00 84.25 73 ARG A C 1
ATOM 613 O O . ARG A 1 73 ? 17.791 -1.871 -26.784 1.00 84.25 73 ARG A O 1
ATOM 620 N N . GLU A 1 74 ? 18.725 -3.298 -28.240 1.00 85.44 74 GLU A N 1
ATOM 621 C CA . GLU A 1 74 ? 18.116 -4.508 -27.676 1.00 85.44 74 GLU A CA 1
ATOM 622 C C . GLU A 1 74 ? 18.445 -4.674 -26.186 1.00 85.44 74 GLU A C 1
ATOM 624 O O . GLU A 1 74 ? 17.553 -4.953 -25.384 1.00 85.44 74 GLU A O 1
ATOM 629 N N . GLN A 1 75 ? 19.703 -4.447 -25.789 1.00 87.56 75 GLN A N 1
ATOM 630 C CA . GLN A 1 75 ? 20.118 -4.507 -24.383 1.00 87.56 75 GLN A CA 1
ATOM 631 C C . GLN A 1 75 ? 19.427 -3.446 -23.521 1.00 87.56 75 GLN A C 1
ATOM 633 O O . GLN A 1 75 ? 18.988 -3.757 -22.414 1.00 87.56 75 GLN A O 1
ATOM 638 N N . ILE A 1 76 ? 19.315 -2.210 -24.015 1.00 84.81 76 ILE A N 1
ATOM 639 C CA . ILE A 1 76 ? 18.627 -1.115 -23.320 1.00 84.81 76 ILE A CA 1
ATOM 640 C C . ILE A 1 76 ? 17.152 -1.468 -23.121 1.00 84.81 76 ILE A C 1
ATOM 642 O O . ILE A 1 76 ? 16.658 -1.431 -21.994 1.00 84.81 76 ILE A O 1
ATOM 646 N N . VAL A 1 77 ? 16.465 -1.882 -24.189 1.00 86.88 77 VAL A N 1
ATOM 647 C CA . VAL A 1 77 ? 15.055 -2.292 -24.143 1.00 86.88 77 VAL A CA 1
ATOM 648 C C . VAL A 1 77 ? 14.869 -3.456 -23.169 1.00 86.88 77 VAL A C 1
ATOM 650 O O . VAL A 1 77 ? 13.969 -3.424 -22.332 1.00 86.88 77 VAL A O 1
ATOM 653 N N . GLN A 1 78 ? 15.745 -4.462 -23.209 1.00 89.31 78 GLN A N 1
ATOM 654 C CA . GLN A 1 78 ? 15.674 -5.605 -22.302 1.00 89.31 78 GLN A CA 1
ATOM 655 C C . GLN A 1 78 ? 15.83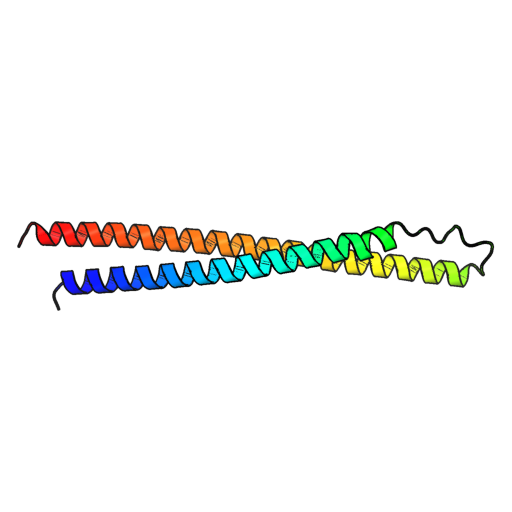8 -5.191 -20.832 1.00 89.31 78 GLN A C 1
ATOM 657 O O . GLN A 1 78 ? 15.048 -5.616 -19.989 1.00 89.31 78 GLN A O 1
ATOM 662 N N . GLN A 1 79 ? 16.832 -4.357 -20.514 1.00 88.19 79 GLN A N 1
ATOM 663 C CA . GLN A 1 79 ? 17.077 -3.902 -19.141 1.00 88.19 79 GLN A CA 1
ATOM 664 C C . GLN A 1 79 ? 15.938 -3.029 -18.609 1.00 88.19 79 GLN A C 1
ATOM 666 O O . GLN A 1 79 ? 15.514 -3.211 -17.467 1.00 88.19 79 GLN A O 1
ATOM 671 N N . ILE A 1 80 ? 15.408 -2.121 -19.434 1.00 87.25 80 ILE A N 1
ATOM 672 C CA . ILE A 1 80 ? 14.248 -1.304 -19.061 1.00 87.25 80 ILE A CA 1
ATOM 673 C C . ILE A 1 80 ? 13.031 -2.201 -18.820 1.00 87.25 80 ILE A C 1
ATOM 675 O O . ILE A 1 80 ? 12.346 -2.027 -17.814 1.00 87.25 80 ILE A O 1
ATOM 679 N N . GLY A 1 81 ? 12.797 -3.193 -19.685 1.00 85.25 81 GLY A N 1
ATOM 680 C CA . GLY A 1 81 ? 11.706 -4.155 -19.528 1.00 85.25 81 GLY A CA 1
ATOM 681 C C . GLY A 1 81 ? 11.800 -4.965 -18.230 1.00 85.25 81 GLY A C 1
ATOM 682 O O . GLY A 1 81 ? 10.800 -5.126 -17.534 1.00 85.25 81 GLY A O 1
ATOM 683 N N . MET A 1 82 ? 13.001 -5.419 -17.854 1.00 88.94 82 MET A N 1
ATOM 684 C CA . MET A 1 82 ? 13.226 -6.098 -16.569 1.00 88.94 82 MET A CA 1
ATOM 685 C C . MET A 1 82 ? 12.911 -5.174 -15.387 1.00 88.94 82 MET A C 1
ATOM 687 O O . MET A 1 82 ? 12.112 -5.531 -14.525 1.00 88.94 82 MET A O 1
ATOM 691 N N . ALA A 1 83 ? 13.450 -3.951 -15.383 1.00 85.81 83 ALA A N 1
ATOM 692 C CA . ALA A 1 83 ? 13.211 -2.990 -14.305 1.00 85.81 83 ALA A CA 1
ATOM 693 C C . ALA A 1 83 ? 11.725 -2.585 -14.183 1.00 85.81 83 ALA A C 1
ATOM 695 O O . ALA A 1 83 ? 11.214 -2.394 -13.076 1.00 85.81 83 ALA A O 1
ATOM 696 N N . GLN A 1 84 ? 11.012 -2.475 -15.309 1.00 88.38 84 GLN A N 1
ATOM 697 C CA . GLN A 1 84 ? 9.563 -2.249 -15.371 1.00 88.38 84 GLN A CA 1
ATOM 698 C C . GLN A 1 84 ? 8.775 -3.401 -14.736 1.00 88.38 84 GLN A C 1
ATOM 700 O O . GLN A 1 84 ? 7.822 -3.156 -13.986 1.00 88.38 84 GLN A O 1
ATOM 705 N N . ASN A 1 85 ? 9.172 -4.647 -15.005 1.00 91.31 85 ASN A N 1
ATOM 706 C CA . ASN A 1 85 ? 8.546 -5.818 -14.404 1.00 91.31 85 ASN A CA 1
ATOM 707 C C . ASN A 1 85 ? 8.773 -5.857 -12.887 1.00 91.31 85 ASN A C 1
ATOM 709 O O . ASN A 1 85 ? 7.803 -5.931 -12.136 1.00 91.31 85 ASN A O 1
ATOM 713 N N . ASP A 1 86 ? 10.015 -5.679 -12.434 1.00 90.19 86 ASP A N 1
ATOM 714 C CA . ASP A 1 86 ? 10.353 -5.637 -11.004 1.00 90.19 86 ASP A CA 1
ATOM 715 C C . ASP A 1 86 ? 9.572 -4.531 -10.277 1.00 90.19 86 ASP A C 1
ATOM 717 O O . ASP A 1 86 ? 9.027 -4.730 -9.191 1.00 90.19 86 ASP A O 1
ATOM 721 N N . THR A 1 87 ? 9.438 -3.361 -10.912 1.00 91.19 87 THR A N 1
ATOM 722 C CA . THR A 1 87 ? 8.627 -2.254 -10.383 1.00 91.19 87 THR A CA 1
ATOM 723 C C . THR A 1 87 ? 7.148 -2.638 -10.288 1.00 91.19 87 THR A C 1
ATOM 725 O O . THR A 1 87 ? 6.471 -2.274 -9.329 1.00 91.19 87 THR A O 1
ATOM 728 N N . THR A 1 88 ? 6.625 -3.388 -11.258 1.00 91.94 88 THR A N 1
ATOM 729 C CA . THR A 1 88 ? 5.236 -3.875 -11.242 1.00 91.94 88 THR A CA 1
ATOM 730 C C . THR A 1 88 ? 5.001 -4.853 -10.095 1.00 91.94 88 THR A C 1
ATOM 732 O O . THR A 1 88 ? 4.002 -4.739 -9.381 1.00 91.94 88 THR A O 1
ATOM 735 N N . GLU A 1 89 ? 5.931 -5.781 -9.882 1.00 94.12 89 GLU A N 1
ATOM 736 C CA . GLU A 1 89 ? 5.880 -6.729 -8.768 1.00 94.12 89 GLU A CA 1
ATOM 737 C C . GLU A 1 89 ? 5.958 -6.011 -7.417 1.00 94.12 89 GLU A C 1
ATOM 739 O O . GLU A 1 89 ? 5.194 -6.328 -6.501 1.00 94.12 89 GLU A O 1
ATOM 744 N N . PHE A 1 90 ? 6.813 -4.992 -7.310 1.00 92.69 90 PHE A N 1
ATOM 745 C CA . PHE A 1 90 ? 6.916 -4.159 -6.117 1.00 92.69 90 PHE A CA 1
ATOM 746 C C . PHE A 1 90 ? 5.612 -3.404 -5.821 1.00 92.69 90 PHE A C 1
ATOM 748 O O . PHE A 1 90 ? 5.114 -3.466 -4.699 1.00 92.69 90 PHE A O 1
ATOM 755 N N . LEU A 1 91 ? 4.998 -2.764 -6.823 1.00 93.94 91 LEU A N 1
ATOM 756 C CA . LEU A 1 91 ? 3.695 -2.098 -6.672 1.00 93.94 91 LEU A CA 1
ATOM 757 C C . LEU A 1 91 ? 2.599 -3.084 -6.234 1.00 93.94 91 LEU A C 1
ATOM 759 O O . LEU A 1 91 ? 1.805 -2.785 -5.344 1.00 93.94 91 LEU A O 1
ATOM 763 N N . SER A 1 92 ? 2.594 -4.300 -6.787 1.00 94.88 92 SER A N 1
ATOM 764 C CA . SER A 1 92 ? 1.685 -5.366 -6.349 1.00 94.88 92 SER A CA 1
ATOM 765 C C . SER A 1 92 ? 1.937 -5.799 -4.897 1.00 94.88 92 SER A C 1
ATOM 767 O O . SER A 1 92 ? 0.994 -6.113 -4.168 1.00 94.88 92 SER A O 1
ATOM 769 N N . ALA A 1 93 ? 3.193 -5.817 -4.444 1.00 95.12 93 ALA A N 1
ATOM 770 C CA . ALA A 1 93 ? 3.524 -6.086 -3.048 1.00 95.12 93 ALA A CA 1
ATOM 771 C C . ALA A 1 93 ? 3.020 -4.979 -2.106 1.00 95.12 93 ALA A C 1
ATOM 773 O O . ALA A 1 93 ? 2.508 -5.306 -1.037 1.00 95.12 93 ALA A O 1
ATOM 774 N N . ILE A 1 94 ? 3.092 -3.706 -2.515 1.00 95.94 94 ILE A N 1
ATOM 775 C CA . ILE A 1 94 ? 2.512 -2.590 -1.750 1.00 95.94 94 ILE A CA 1
ATOM 776 C C . ILE A 1 94 ? 0.999 -2.770 -1.591 1.00 95.94 94 ILE A C 1
ATOM 778 O O . ILE A 1 94 ? 0.503 -2.686 -0.471 1.00 95.94 94 ILE A O 1
ATOM 782 N N . ASN A 1 95 ? 0.278 -3.087 -2.671 1.00 96.06 95 ASN A N 1
ATOM 783 C CA . ASN A 1 95 ? -1.176 -3.285 -2.605 1.00 96.06 95 ASN A CA 1
ATOM 784 C C . ASN A 1 95 ? -1.552 -4.415 -1.637 1.00 96.06 95 ASN A C 1
ATOM 786 O O . ASN A 1 95 ? -2.393 -4.225 -0.767 1.00 96.06 95 ASN A O 1
ATOM 790 N N . ARG A 1 96 ? -0.837 -5.546 -1.685 1.00 97.75 96 ARG A N 1
ATOM 791 C CA . ARG A 1 96 ? -1.036 -6.643 -0.721 1.00 97.75 96 ARG A CA 1
ATOM 792 C C . ARG A 1 96 ? -0.744 -6.231 0.726 1.00 97.75 96 ARG A C 1
ATOM 794 O O . ARG A 1 96 ? -1.388 -6.728 1.646 1.00 97.75 96 ARG A O 1
ATOM 801 N N . ALA A 1 97 ? 0.240 -5.359 0.948 1.00 96.94 97 ALA A N 1
ATOM 802 C CA . ALA A 1 97 ? 0.535 -4.839 2.280 1.00 96.94 97 ALA A CA 1
ATOM 803 C C . ALA A 1 97 ? -0.582 -3.913 2.788 1.00 96.94 97 ALA A C 1
ATOM 805 O O . ALA A 1 97 ? -0.942 -3.995 3.960 1.00 96.94 97 ALA A O 1
ATOM 806 N N . ILE A 1 98 ? -1.152 -3.081 1.911 1.00 97.06 98 ILE A N 1
ATOM 807 C CA . ILE A 1 98 ? -2.317 -2.239 2.214 1.00 97.06 98 ILE A CA 1
ATOM 808 C C . ILE A 1 98 ? -3.526 -3.111 2.576 1.00 97.06 98 ILE A C 1
ATOM 810 O O . ILE A 1 98 ? -4.119 -2.898 3.632 1.00 97.06 98 ILE A O 1
ATOM 814 N N . ASP A 1 99 ? -3.833 -4.136 1.775 1.00 97.88 99 ASP A N 1
ATOM 815 C CA . ASP A 1 99 ? -4.929 -5.076 2.054 1.00 97.88 99 ASP A CA 1
ATOM 816 C C . ASP A 1 99 ? -4.769 -5.714 3.441 1.00 97.88 99 ASP A C 1
ATOM 818 O O . ASP A 1 99 ? -5.700 -5.741 4.246 1.00 97.88 99 ASP A O 1
ATOM 822 N N . ARG A 1 100 ? -3.545 -6.145 3.777 1.00 98.00 100 ARG A N 1
ATOM 823 C CA . ARG A 1 100 ? -3.256 -6.724 5.092 1.00 98.00 100 ARG A CA 1
ATOM 824 C C . ARG A 1 100 ? -3.433 -5.722 6.236 1.00 98.00 100 ARG A C 1
ATOM 826 O O . ARG A 1 100 ? -3.837 -6.116 7.327 1.00 98.00 100 ARG A O 1
ATOM 833 N N . LEU A 1 101 ? -3.122 -4.442 6.025 1.00 98.00 101 LEU A N 1
ATOM 834 C CA . LEU A 1 101 ? -3.360 -3.402 7.030 1.00 98.00 101 LEU A CA 1
ATOM 835 C C . LEU A 1 101 ? -4.859 -3.169 7.252 1.00 98.00 101 LEU A C 1
ATOM 837 O O . LEU A 1 101 ? -5.258 -2.966 8.398 1.00 98.00 101 LEU A O 1
ATOM 841 N N . TYR A 1 102 ? -5.685 -3.246 6.206 1.00 98.38 102 TYR A N 1
ATOM 842 C CA . TYR A 1 102 ? -7.141 -3.185 6.356 1.00 98.38 102 TYR A CA 1
ATOM 843 C C . TYR A 1 102 ? -7.690 -4.367 7.160 1.00 98.38 102 TYR A C 1
ATOM 845 O O . TYR A 1 102 ? -8.459 -4.145 8.091 1.00 98.38 102 TYR A O 1
ATOM 853 N N . GLU A 1 103 ? -7.230 -5.594 6.898 1.00 98.12 103 GLU A N 1
ATOM 854 C CA . GLU A 1 103 ? -7.617 -6.770 7.696 1.00 98.12 103 GLU A CA 1
ATOM 855 C C . GLU A 1 103 ? -7.276 -6.597 9.188 1.00 98.12 103 GLU A C 1
ATOM 857 O O . GLU A 1 103 ? -8.086 -6.913 10.060 1.00 98.12 103 GLU A O 1
ATOM 862 N N . LEU A 1 104 ? -6.092 -6.054 9.499 1.00 97.56 104 LEU A N 1
ATOM 863 C CA . LEU A 1 104 ? -5.680 -5.781 10.881 1.00 97.56 104 LEU A CA 1
ATOM 864 C C . LEU A 1 104 ? -6.538 -4.692 11.542 1.00 97.56 104 LEU A C 1
ATOM 866 O O . LEU A 1 104 ? -6.826 -4.777 12.735 1.00 97.56 104 LEU A O 1
ATOM 870 N N . ILE A 1 105 ? -6.959 -3.674 10.786 1.00 97.88 105 ILE A N 1
ATOM 871 C CA . ILE A 1 105 ? -7.902 -2.662 11.279 1.00 97.88 105 ILE A CA 1
ATOM 872 C C . ILE A 1 105 ? -9.245 -3.318 11.618 1.00 97.88 105 ILE A C 1
ATOM 874 O O . ILE A 1 105 ? -9.759 -3.084 12.709 1.00 97.88 105 ILE A O 1
ATOM 878 N N . GLU A 1 106 ? -9.777 -4.178 10.746 1.00 98.19 106 GLU A N 1
ATOM 879 C CA . GLU A 1 106 ? -11.034 -4.898 10.995 1.00 98.19 106 GLU A CA 1
ATOM 880 C C . GLU A 1 106 ? -10.950 -5.845 12.204 1.00 98.19 106 GLU A C 1
ATOM 882 O O . GLU A 1 106 ? -11.935 -6.044 12.918 1.00 98.19 106 GLU A O 1
ATOM 887 N N . GLU A 1 107 ? -9.793 -6.468 12.448 1.00 98.06 107 GLU A N 1
ATOM 888 C CA . GLU A 1 107 ? -9.538 -7.246 13.668 1.00 98.06 107 GLU A CA 1
ATOM 889 C C . GLU A 1 107 ? -9.623 -6.362 14.919 1.00 98.06 107 GLU A C 1
ATOM 891 O O . GLU A 1 107 ? -10.370 -6.691 15.843 1.00 98.06 107 GLU A O 1
ATOM 896 N N . CYS A 1 108 ? -8.940 -5.212 14.925 1.00 97.56 108 CYS A N 1
ATOM 897 C CA . CYS A 1 108 ? -9.004 -4.265 16.038 1.00 97.56 108 CYS A CA 1
ATOM 898 C C . CYS A 1 108 ? -10.420 -3.708 16.258 1.00 97.56 108 CYS A C 1
ATOM 900 O O . CYS A 1 108 ? -10.852 -3.578 17.400 1.00 97.56 108 CYS A O 1
ATOM 902 N N . GLU A 1 109 ? -11.156 -3.381 15.193 1.00 98.12 109 GLU A N 1
ATOM 903 C CA . GLU A 1 109 ? -12.526 -2.856 15.288 1.00 98.12 109 GLU A CA 1
ATOM 904 C C . GLU A 1 109 ? -13.495 -3.896 15.878 1.00 98.12 109 GLU A C 1
ATOM 906 O O . GLU A 1 109 ? -14.328 -3.560 16.722 1.00 98.12 109 GLU A O 1
ATOM 911 N N . ARG A 1 110 ? -13.345 -5.179 15.518 1.00 98.38 110 ARG A N 1
ATOM 912 C CA . ARG A 1 110 ? -14.113 -6.276 16.134 1.00 98.38 110 ARG A CA 1
ATOM 913 C C . ARG A 1 110 ? -13.793 -6.451 17.615 1.00 98.38 110 ARG A C 1
ATOM 915 O O . ARG A 1 110 ? -14.701 -6.679 18.412 1.00 98.38 110 ARG A O 1
ATOM 922 N N . GLU A 1 111 ? -12.521 -6.353 17.983 1.00 97.69 111 GLU A N 1
ATOM 923 C CA . GLU A 1 111 ? -12.093 -6.459 19.377 1.00 97.69 111 GLU A CA 1
ATOM 924 C C . GLU A 1 111 ? -12.619 -5.291 20.221 1.00 97.69 111 GLU A C 1
ATOM 926 O O . GLU A 1 111 ? -13.161 -5.521 21.301 1.00 97.69 111 GLU A O 1
ATOM 931 N N . ILE A 1 112 ? -12.575 -4.061 19.693 1.00 97.31 112 ILE A N 1
ATOM 932 C CA . ILE A 1 112 ? -13.201 -2.890 20.326 1.00 97.31 112 ILE A CA 1
ATOM 933 C C . ILE A 1 112 ? -14.690 -3.145 20.564 1.00 97.31 112 ILE A C 1
ATOM 935 O O . ILE A 1 112 ? -15.145 -2.987 21.693 1.00 97.31 112 ILE A O 1
ATOM 939 N N . SER A 1 113 ? -15.432 -3.604 19.551 1.00 97.62 113 SER A N 1
ATOM 940 C CA . SER A 1 1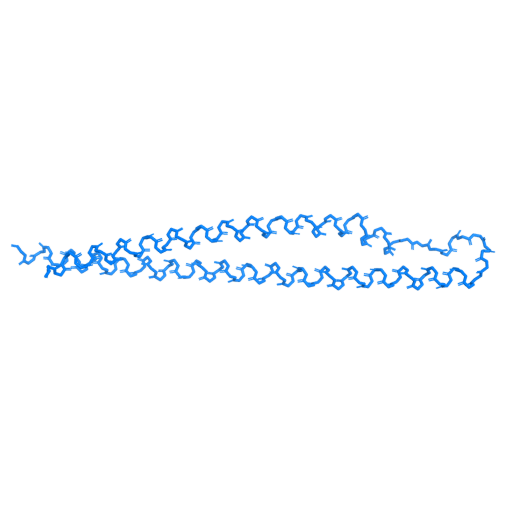13 ? -16.864 -3.895 19.698 1.00 97.62 113 SER A CA 1
ATOM 941 C C . SER A 1 113 ? -17.131 -4.928 20.800 1.00 97.62 113 SER A C 1
ATOM 943 O O . SER A 1 113 ? -18.034 -4.743 21.612 1.00 97.62 113 SER A O 1
ATOM 945 N N . SER A 1 114 ? -16.325 -5.993 20.881 1.00 97.38 114 SER A N 1
ATOM 946 C CA . SER A 1 114 ? -16.459 -7.005 21.939 1.00 97.38 114 SER A CA 1
ATOM 947 C C . SER A 1 114 ? -16.168 -6.438 23.333 1.00 97.38 114 SER A C 1
ATOM 949 O O . SER A 1 114 ? -16.815 -6.823 24.308 1.00 97.38 114 SER A O 1
ATOM 951 N N . LEU A 1 115 ? -15.179 -5.551 23.444 1.00 95.94 115 LEU A N 1
ATOM 952 C CA . LEU A 1 115 ? -14.809 -4.890 24.694 1.00 95.94 115 LEU A CA 1
ATOM 953 C C . LEU A 1 115 ? -15.875 -3.878 25.138 1.00 95.94 115 LEU A C 1
ATOM 955 O O . LEU A 1 115 ? -16.149 -3.754 26.332 1.00 95.94 115 LEU A O 1
ATOM 959 N N . GLU A 1 116 ? -16.502 -3.175 24.196 1.00 94.69 116 GLU A N 1
ATOM 960 C CA . GLU A 1 116 ? -17.632 -2.279 24.455 1.00 94.69 116 GLU A CA 1
ATOM 961 C C . GLU A 1 116 ? -18.857 -3.046 24.971 1.00 94.69 116 GLU A C 1
ATOM 963 O O . GLU A 1 116 ? -19.470 -2.623 25.955 1.00 94.69 116 GLU A O 1
ATOM 968 N N . ASP A 1 117 ? -19.165 -4.206 24.387 1.00 95.19 117 ASP A N 1
ATOM 969 C CA . ASP A 1 117 ? -20.232 -5.092 24.865 1.00 95.19 117 ASP A CA 1
ATOM 970 C C . ASP A 1 117 ? -19.957 -5.602 26.289 1.00 95.19 117 ASP A C 1
ATOM 972 O O . ASP A 1 117 ? -20.843 -5.571 27.152 1.00 95.19 117 ASP A O 1
ATOM 976 N N . GLU A 1 118 ? -18.714 -6.005 26.584 1.00 93.31 118 GLU A N 1
ATOM 977 C CA . GLU A 1 118 ? -18.311 -6.385 27.942 1.00 93.31 118 GLU A CA 1
ATOM 978 C C . GLU A 1 118 ? -18.484 -5.205 28.912 1.00 93.31 118 GLU A C 1
ATOM 980 O O . GLU A 1 118 ? -19.070 -5.363 29.986 1.00 93.31 118 GLU A O 1
ATOM 985 N N . LEU A 1 119 ? -18.041 -4.002 28.532 1.00 92.56 119 LEU A N 1
ATOM 986 C CA . LEU A 1 119 ? -18.184 -2.800 29.354 1.00 92.56 119 LEU A CA 1
ATOM 987 C C . LEU A 1 119 ? -19.654 -2.484 29.674 1.00 92.56 119 LEU A C 1
ATOM 989 O O . LEU A 1 119 ? -19.960 -2.089 30.804 1.00 92.56 119 LEU A O 1
ATOM 993 N N . ASN A 1 120 ? -20.541 -2.648 28.690 1.00 91.12 120 ASN A N 1
ATOM 994 C CA . ASN A 1 120 ? -21.979 -2.438 28.839 1.00 91.12 120 ASN A CA 1
ATOM 995 C C . ASN A 1 120 ? -22.591 -3.475 29.782 1.00 91.12 120 ASN A C 1
ATOM 997 O O . ASN A 1 120 ? -23.301 -3.092 30.712 1.00 91.12 120 ASN A O 1
ATOM 1001 N N . SER A 1 121 ? -22.233 -4.754 29.637 1.00 91.62 121 SER A N 1
ATOM 1002 C CA . SER A 1 121 ? -22.687 -5.804 30.558 1.00 91.62 121 SER A CA 1
ATOM 1003 C C . SER A 1 121 ? -22.265 -5.521 32.002 1.00 91.62 121 SER A C 1
ATOM 1005 O O . SER A 1 121 ? -23.071 -5.641 32.915 1.00 91.62 121 SER A O 1
ATOM 1007 N N . LEU A 1 122 ? -21.044 -5.024 32.222 1.00 85.00 122 LEU A N 1
ATOM 1008 C CA . LEU A 1 122 ? -20.554 -4.645 33.551 1.00 85.00 122 LEU A CA 1
ATOM 1009 C C . LEU A 1 122 ? -21.277 -3.424 34.138 1.00 85.00 122 LEU A C 1
ATOM 1011 O O . LEU A 1 122 ? -21.175 -3.180 35.335 1.00 85.00 122 LEU A O 1
ATOM 1015 N N . SER A 1 123 ? -21.969 -2.636 33.312 1.00 69.31 123 SER A N 1
ATOM 1016 C CA . SER A 1 123 ? -22.746 -1.476 33.755 1.00 69.31 123 SER A CA 1
ATOM 1017 C C . SER A 1 123 ? -24.176 -1.812 34.184 1.00 69.31 123 SER A C 1
ATOM 1019 O O . SER A 1 123 ? -24.774 -1.009 34.889 1.00 69.31 123 SER A O 1
ATOM 1021 N N . GLU A 1 124 ? -24.703 -2.979 33.800 1.00 61.19 124 GLU A N 1
ATOM 1022 C CA . GLU A 1 124 ? -26.056 -3.434 34.160 1.00 61.19 124 GLU A CA 1
ATOM 1023 C C . GLU A 1 124 ? -26.122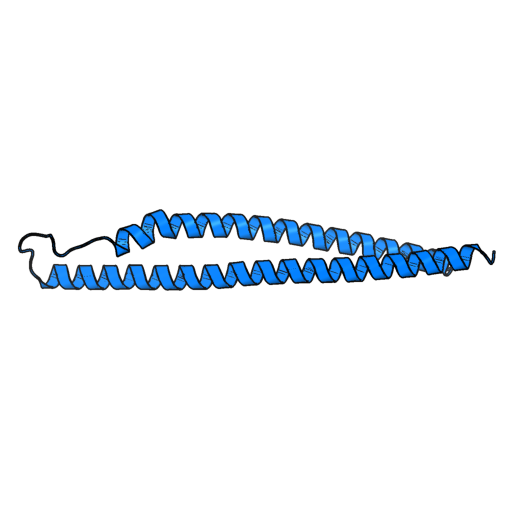 -4.146 35.527 1.00 61.19 124 GLU A C 1
ATOM 1025 O O . GLU A 1 124 ? -27.215 -4.371 36.046 1.00 61.19 124 GLU A O 1
ATOM 1030 N N . TYR A 1 125 ? -24.971 -4.489 36.122 1.00 54.81 125 TYR A N 1
ATOM 1031 C CA . TYR A 1 125 ? -24.871 -5.209 37.405 1.00 54.81 125 TYR A CA 1
ATOM 1032 C C . TYR A 1 125 ? -24.324 -4.362 38.576 1.00 54.81 125 TYR A C 1
ATOM 1034 O O . TYR A 1 125 ? -24.158 -4.907 39.671 1.00 54.81 125 TYR A O 1
ATOM 1042 N N . ASP A 1 126 ? -24.065 -3.066 38.358 1.00 49.56 126 ASP A N 1
ATOM 1043 C CA . ASP A 1 126 ? -23.754 -2.052 39.391 1.00 49.56 126 ASP A CA 1
ATOM 1044 C C . ASP A 1 126 ? -25.010 -1.221 39.723 1.00 49.56 126 ASP A C 1
ATOM 1046 O O . ASP A 1 126 ? -25.230 -0.919 40.920 1.00 49.56 126 ASP A O 1
#

pLDDT: mean 87.48, std 12.14, range [49.56, 98.38]

Secondary structure (DSSP, 8-state):
--HHHHHHHHHHHHHHHHHHHHHHHHHHHHHHHHHHHHHHHHIIIIIHHHHH--GGGSTT-THHHHHHHHHHHHHHHHHHHHHHHHHHHHHHHHHHHHHHHHHHHHHHHHHHHHHHHHHHHTTS--